Protein AF-A0AAW9W8E3-F1 (afdb_monomer)

Organism: Streptococcus pneumoniae (NCBI:txid1313)

Sequence (175 aa):
STTMVYDRGDGDVTEILDNQPIQLDLKKVELKNIKRTDLIKYENGKETNESLITTVPDDKRNYYLKITSKNQKTTLLAVKNIEETTVNGTPVYKVTAIADNLVSRTADNKFEEEYVHYIEKPKVHEDNVYYNFNELITDMQKNPNGIFKLGADLNAANVKPNGKSYVTTKFRGEL

Solvent-accessible surface area (backbone atoms only — not comparable to full-atom values): 10687 Å² total; per-residue (Å²): 130,54,72,50,75,54,65,86,86,85,55,84,43,79,46,75,50,80,88,76,85,83,82,85,81,82,75,70,46,72,83,67,64,74,66,48,76,40,38,32,38,52,55,97,93,40,83,42,83,46,63,77,54,91,68,77,70,91,78,47,85,48,28,28,38,45,35,31,26,72,85,71,48,77,48,80,30,45,39,74,47,67,45,83,49,69,59,96,86,42,54,24,37,42,35,34,24,44,54,91,51,32,32,29,71,50,96,87,72,44,81,36,60,51,44,79,47,78,39,71,51,78,50,79,58,56,93,49,31,26,51,32,41,64,58,45,39,53,46,45,48,75,40,30,69,42,68,44,41,76,68,50,89,60,69,56,91,83,54,84,56,65,78,95,34,68,52,80,58,84,72,69,45,48,112

InterPro domains:
  IPR008006 Peptidase M26, N-terminal domain [PF05342] (1-175)

pLDDT: mean 92.33, std 4.66, range [74.31, 98.31]

Mean predicted aligned error: 7.96 Å

Foldseek 3Di:
DDWDWDDPPPDIDIDDDDDDDDDDDDAADEDDQWPDKFKWFDDPNDTDTCLQDQDFDPDQQRIWIFTAHPVGDTDTFRWPDWDWDDDPNFIWIKTKTADPRYWYQDPVRDTDRIDIDIRTNADDADPQEHDEPLVNLVVCQVCLAEAHHHPDDYDCPRPDDPPPHNRPPNRPHHD

Radius of gyration: 26.8 Å; Cα contacts (8 Å, |Δi|>4): 304; chains: 1; bounding box: 75×39×78 Å

Structure (mmCIF, N/CA/C/O backbone):
data_AF-A0AAW9W8E3-F1
#
_entry.id   AF-A0AAW9W8E3-F1
#
loop_
_atom_site.group_PDB
_atom_site.id
_atom_site.type_symbol
_atom_site.label_atom_id
_atom_site.label_alt_id
_atom_site.label_comp_id
_atom_site.label_asym_id
_atom_site.label_entity_id
_atom_site.label_seq_id
_atom_site.pdbx_PDB_ins_code
_atom_site.Cartn_x
_atom_site.Cartn_y
_atom_site.Cartn_z
_atom_site.occupancy
_atom_site.B_iso_or_equiv
_atom_site.auth_seq_id
_atom_site.auth_comp_id
_atom_site.auth_asym_id
_atom_site.auth_atom_id
_atom_site.pdbx_PDB_model_num
ATOM 1 N N . SER A 1 1 ? 28.617 11.104 -41.098 1.00 74.31 1 SER A N 1
ATOM 2 C CA . SER A 1 1 ? 29.898 10.481 -41.455 1.00 74.31 1 SER A CA 1
ATOM 3 C C . SER A 1 1 ? 30.926 10.951 -40.456 1.00 74.31 1 SER A C 1
ATOM 5 O O . SER A 1 1 ? 30.924 12.128 -40.104 1.00 74.31 1 SER A O 1
ATOM 7 N N . THR A 1 2 ? 31.751 10.039 -39.961 1.00 85.94 2 THR A N 1
ATOM 8 C CA . THR A 1 2 ? 32.900 10.396 -39.129 1.00 85.94 2 THR A CA 1
ATOM 9 C C . THR A 1 2 ? 34.116 10.420 -40.038 1.00 85.94 2 THR A C 1
ATOM 11 O O . THR A 1 2 ? 34.400 9.430 -40.708 1.00 85.94 2 THR A O 1
ATOM 14 N N . THR A 1 3 ? 34.804 11.554 -40.088 1.00 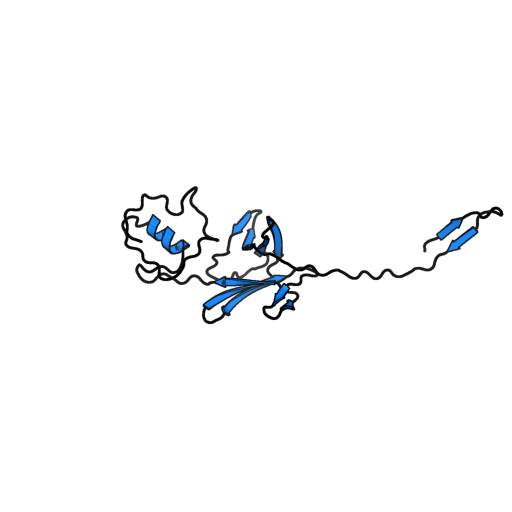90.06 3 THR A N 1
ATOM 15 C CA . THR A 1 3 ? 36.008 11.722 -40.904 1.00 90.06 3 THR A CA 1
ATOM 16 C C . THR A 1 3 ? 37.211 11.774 -39.976 1.00 90.06 3 THR A C 1
ATOM 18 O O . THR A 1 3 ? 37.257 12.620 -39.082 1.00 90.06 3 THR A O 1
ATOM 21 N N . MET A 1 4 ? 38.173 10.876 -40.177 1.00 88.00 4 MET A N 1
ATOM 22 C CA . MET A 1 4 ? 39.486 10.956 -39.541 1.00 88.00 4 MET A CA 1
ATOM 23 C C . MET A 1 4 ? 40.471 11.626 -40.498 1.00 88.00 4 MET A C 1
ATOM 25 O O . MET A 1 4 ? 40.545 11.261 -41.668 1.00 88.00 4 MET A O 1
ATOM 29 N N . VAL A 1 5 ? 41.236 12.590 -39.986 1.00 91.06 5 VAL A N 1
ATOM 30 C CA . VAL A 1 5 ? 42.352 13.222 -40.701 1.00 91.06 5 VAL A CA 1
ATOM 31 C C . VAL A 1 5 ? 43.622 12.988 -39.893 1.00 91.06 5 VAL A C 1
ATOM 33 O O . VAL A 1 5 ? 43.633 13.251 -38.689 1.00 91.06 5 VAL A O 1
ATOM 36 N N . TYR A 1 6 ? 44.662 12.450 -40.527 1.00 88.69 6 TYR A N 1
ATOM 37 C CA . TYR A 1 6 ? 45.957 12.187 -39.896 1.00 88.69 6 TYR A CA 1
ATOM 38 C C . TYR A 1 6 ? 47.107 12.282 -40.911 1.00 88.69 6 TYR A C 1
ATOM 40 O O . TYR A 1 6 ? 46.929 11.941 -42.077 1.00 88.69 6 TYR A O 1
ATOM 48 N N . ASP A 1 7 ? 48.295 12.691 -40.461 1.00 91.12 7 ASP A N 1
ATOM 49 C CA . ASP A 1 7 ? 49.526 12.762 -41.266 1.00 91.12 7 ASP A CA 1
ATOM 50 C C . ASP A 1 7 ? 50.491 11.639 -40.846 1.00 91.12 7 ASP A C 1
ATOM 52 O O . ASP A 1 7 ? 50.732 11.424 -39.654 1.00 91.12 7 ASP A O 1
ATOM 56 N N . ARG A 1 8 ? 51.026 10.890 -41.821 1.00 87.19 8 ARG A N 1
ATOM 57 C CA . ARG A 1 8 ? 52.004 9.803 -41.601 1.00 87.19 8 ARG A CA 1
ATOM 58 C C . ARG A 1 8 ? 53.451 10.192 -41.947 1.00 87.19 8 ARG A C 1
ATOM 60 O O . ARG A 1 8 ? 54.316 9.320 -41.938 1.00 87.19 8 ARG A O 1
ATOM 67 N N . GLY A 1 9 ? 53.717 11.468 -42.219 1.00 81.94 9 GLY A N 1
ATOM 68 C CA . GLY A 1 9 ? 55.015 11.999 -42.645 1.00 81.94 9 GLY A CA 1
ATOM 69 C C . GLY A 1 9 ? 55.096 12.361 -44.132 1.00 81.94 9 GLY A C 1
ATOM 70 O O . GLY A 1 9 ? 56.125 12.881 -44.550 1.00 81.94 9 GLY A O 1
ATOM 71 N N . ASP A 1 10 ? 54.019 12.136 -44.894 1.00 87.25 10 ASP A N 1
ATOM 72 C CA . ASP A 1 10 ? 53.901 12.447 -46.330 1.00 87.25 10 ASP A CA 1
ATOM 73 C C . ASP A 1 10 ? 52.713 13.393 -46.631 1.00 87.25 10 ASP A C 1
ATOM 75 O O . ASP A 1 10 ? 52.309 13.553 -47.785 1.00 87.25 10 ASP A O 1
ATOM 79 N N . GLY A 1 11 ? 52.150 14.034 -45.599 1.00 87.38 11 GLY A N 1
ATOM 80 C CA . GLY A 1 11 ? 51.024 14.961 -45.694 1.00 87.38 11 GLY A CA 1
ATOM 81 C C . GLY A 1 11 ? 49.697 14.378 -45.201 1.00 87.38 11 GLY A C 1
ATOM 82 O O . GLY A 1 11 ? 49.585 13.199 -44.852 1.00 87.38 11 GLY A O 1
ATOM 83 N N . ASP A 1 12 ? 48.675 15.234 -45.166 1.00 91.56 12 ASP A N 1
ATOM 84 C CA . ASP A 1 12 ? 47.368 14.900 -44.598 1.00 91.56 12 ASP A CA 1
ATOM 85 C C . ASP A 1 12 ? 46.635 13.824 -45.413 1.00 91.56 12 ASP A C 1
ATOM 87 O O . ASP A 1 12 ? 46.332 13.991 -46.598 1.00 91.56 12 ASP A O 1
ATOM 91 N N . VAL A 1 13 ? 46.263 12.737 -44.737 1.00 88.94 13 VAL A N 1
ATOM 92 C CA . VAL A 1 13 ? 45.380 11.691 -45.257 1.00 88.94 13 VAL A CA 1
ATOM 93 C C . VAL A 1 13 ? 44.000 11.853 -44.632 1.00 88.94 13 VAL A C 1
ATOM 95 O O . VAL A 1 13 ? 43.864 11.987 -43.417 1.00 88.94 13 VAL A O 1
ATOM 98 N N . THR A 1 14 ? 42.963 11.817 -45.470 1.00 91.75 14 THR A N 1
ATOM 99 C CA . THR A 1 14 ? 41.560 11.853 -45.040 1.00 91.75 14 THR A CA 1
ATOM 100 C C . THR A 1 14 ? 40.911 10.490 -45.257 1.00 91.75 14 THR A C 1
ATOM 102 O O . THR A 1 14 ? 40.888 9.984 -46.377 1.00 91.75 14 THR A O 1
ATOM 105 N N . GLU A 1 15 ? 40.340 9.923 -44.198 1.00 90.44 15 GLU A N 1
ATOM 106 C CA . GLU A 1 15 ? 39.629 8.646 -44.215 1.00 90.44 15 GLU A CA 1
ATOM 107 C C . GLU A 1 15 ? 38.189 8.846 -43.722 1.00 90.44 15 GLU A C 1
ATOM 109 O O . GLU A 1 15 ? 37.948 9.429 -42.661 1.00 90.44 15 GLU A O 1
ATOM 114 N N . ILE A 1 16 ? 37.215 8.384 -44.510 1.00 91.25 16 ILE A N 1
ATOM 115 C CA . ILE A 1 16 ? 35.800 8.392 -44.129 1.00 91.25 16 ILE A CA 1
ATOM 116 C C . ILE A 1 16 ? 35.492 7.032 -43.516 1.00 91.25 16 ILE A C 1
ATOM 118 O O . ILE A 1 16 ? 35.561 6.018 -44.203 1.00 91.25 16 ILE A O 1
ATOM 122 N N . LEU A 1 17 ? 35.153 7.020 -42.229 1.00 88.25 17 LEU A N 1
ATOM 123 C CA . LEU A 1 17 ? 34.783 5.797 -41.530 1.00 88.25 17 LEU A CA 1
ATOM 124 C C . LEU A 1 17 ? 33.337 5.417 -41.856 1.00 88.25 17 LEU A C 1
ATOM 126 O O . LEU A 1 17 ? 32.445 6.276 -41.880 1.00 88.25 17 LEU A O 1
ATOM 130 N N . ASP A 1 18 ? 33.105 4.119 -42.043 1.00 87.88 18 ASP A N 1
ATOM 131 C CA . ASP A 1 18 ? 31.762 3.571 -42.194 1.00 87.88 18 ASP A CA 1
ATOM 132 C C . ASP A 1 18 ? 30.928 3.814 -40.932 1.00 87.88 18 ASP A C 1
ATOM 134 O O . ASP A 1 18 ? 31.402 3.706 -39.796 1.00 87.88 18 ASP A O 1
ATOM 138 N N . ASN A 1 19 ? 29.644 4.119 -41.123 1.00 82.81 19 ASN A N 1
ATOM 139 C CA . ASN A 1 19 ? 28.711 4.206 -40.008 1.00 82.81 19 ASN A CA 1
ATOM 140 C C . ASN A 1 19 ? 28.515 2.808 -39.407 1.00 82.81 19 ASN A C 1
ATOM 142 O O . ASN A 1 19 ? 27.901 1.941 -40.029 1.00 82.81 19 ASN A O 1
ATOM 146 N N . GLN A 1 20 ? 28.963 2.611 -38.170 1.00 82.38 20 GLN A N 1
ATOM 147 C CA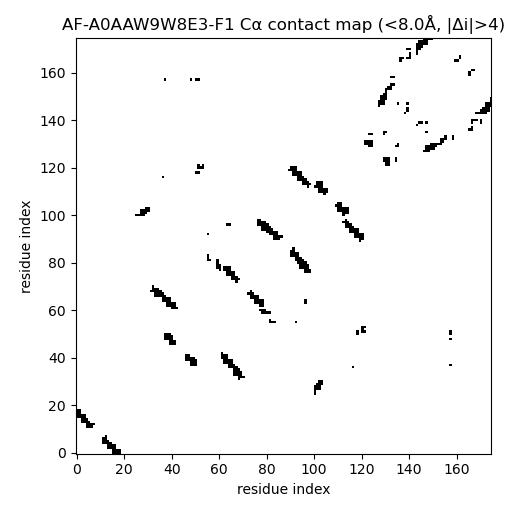 . GLN A 1 20 ? 28.601 1.434 -37.387 1.00 82.38 20 GLN A CA 1
ATOM 148 C C . GLN A 1 20 ? 27.293 1.699 -36.623 1.00 82.38 20 GLN A C 1
ATOM 150 O O . GLN A 1 20 ? 27.225 2.666 -35.858 1.00 82.38 20 GLN A O 1
ATOM 155 N N . PRO A 1 21 ? 26.240 0.882 -36.808 1.00 81.62 21 PRO A N 1
ATOM 156 C CA . PRO A 1 21 ? 25.016 1.022 -36.031 1.00 81.62 21 PRO A CA 1
ATOM 157 C C . PRO A 1 21 ? 25.277 0.639 -34.569 1.00 81.62 21 PRO A C 1
ATOM 159 O O . PRO A 1 21 ? 25.797 -0.437 -34.278 1.00 81.62 21 PRO A O 1
ATOM 162 N N . ILE A 1 22 ? 24.893 1.513 -33.637 1.00 81.06 22 ILE A N 1
ATOM 163 C CA . ILE A 1 22 ? 24.905 1.203 -32.204 1.00 81.06 22 ILE A CA 1
ATOM 164 C C . ILE A 1 22 ? 23.590 0.498 -31.870 1.00 81.06 22 ILE A C 1
ATOM 166 O O . ILE A 1 22 ? 22.517 1.077 -32.044 1.00 81.06 22 ILE A O 1
ATOM 170 N N . GLN A 1 23 ? 23.669 -0.728 -31.355 1.00 81.06 23 GLN A N 1
ATOM 171 C CA . GLN A 1 23 ? 22.525 -1.397 -30.743 1.00 81.06 23 GLN A CA 1
ATOM 172 C C . GLN A 1 23 ? 22.476 -1.040 -29.254 1.00 81.06 23 GLN A C 1
ATOM 174 O O . GLN A 1 23 ? 23.404 -1.329 -28.500 1.00 81.06 23 GLN A O 1
ATOM 179 N N . LEU A 1 24 ? 21.397 -0.379 -28.835 1.00 81.69 24 LEU A N 1
ATOM 180 C CA . LEU A 1 24 ? 21.138 -0.073 -27.432 1.00 81.69 24 LEU A CA 1
ATOM 181 C C . LEU A 1 24 ? 20.218 -1.144 -26.845 1.00 81.69 24 LEU A C 1
ATOM 183 O O . LEU A 1 24 ? 19.010 -1.113 -27.070 1.00 81.69 24 LEU A O 1
ATOM 187 N N . ASP A 1 25 ? 20.781 -2.054 -26.055 1.00 81.44 25 ASP A N 1
ATOM 188 C CA . ASP A 1 25 ? 19.994 -3.013 -25.282 1.00 81.44 25 ASP A CA 1
ATOM 189 C C . ASP A 1 25 ? 19.689 -2.428 -23.896 1.00 81.44 25 ASP A C 1
ATOM 191 O O . ASP A 1 25 ? 20.564 -2.303 -23.029 1.00 81.44 25 ASP A O 1
ATOM 195 N N . LEU A 1 26 ? 18.432 -2.036 -23.681 1.00 85.75 26 LEU A N 1
ATOM 196 C CA . LEU A 1 26 ? 17.990 -1.490 -22.400 1.00 85.75 26 LEU A CA 1
ATOM 197 C C . LEU A 1 26 ? 18.014 -2.571 -21.314 1.00 85.75 26 LEU A C 1
ATOM 199 O O . LEU A 1 26 ? 17.496 -3.677 -21.478 1.00 85.75 26 LEU A O 1
ATOM 203 N N . LYS A 1 27 ? 18.603 -2.234 -20.163 1.00 90.25 27 LYS A N 1
ATOM 204 C CA . LYS A 1 27 ? 18.620 -3.123 -18.998 1.00 90.25 27 LYS A CA 1
ATOM 205 C C . LYS A 1 27 ? 17.294 -3.048 -18.251 1.00 90.25 27 LYS A C 1
ATOM 207 O O . LYS A 1 27 ? 16.769 -1.963 -18.014 1.00 90.25 27 LYS A O 1
ATOM 212 N N . LYS A 1 28 ? 16.813 -4.210 -17.808 1.00 91.19 28 LYS A N 1
ATOM 213 C CA . LYS A 1 28 ? 15.641 -4.328 -16.937 1.00 91.19 28 LYS A CA 1
ATOM 214 C C . LYS A 1 28 ? 15.980 -3.982 -15.480 1.00 91.19 28 LYS A C 1
ATOM 216 O O . LYS A 1 28 ? 17.088 -4.254 -15.011 1.00 91.19 28 LYS A O 1
ATOM 221 N N . VAL A 1 29 ? 15.026 -3.383 -14.769 1.00 90.56 29 VAL A N 1
ATOM 222 C CA . VAL A 1 29 ? 15.135 -2.950 -13.370 1.00 90.56 29 VAL A CA 1
ATOM 223 C C . VAL A 1 29 ? 14.269 -3.848 -12.495 1.00 90.56 29 VAL A C 1
ATOM 225 O O . VAL A 1 29 ? 13.051 -3.860 -12.624 1.00 90.56 29 VAL A O 1
ATOM 228 N N . GLU A 1 30 ? 14.901 -4.577 -11.575 1.00 91.50 30 GLU A N 1
ATOM 229 C CA . GLU A 1 30 ? 14.209 -5.431 -10.605 1.00 91.50 30 GLU A CA 1
ATOM 230 C C . GLU A 1 30 ? 14.107 -4.743 -9.236 1.00 91.50 30 GLU A C 1
ATOM 232 O O . GLU A 1 30 ? 15.113 -4.274 -8.692 1.00 91.50 30 GLU A O 1
ATOM 237 N N . LEU A 1 31 ? 12.915 -4.738 -8.633 1.00 89.19 31 LEU A N 1
ATOM 238 C CA . LEU A 1 31 ? 12.724 -4.285 -7.252 1.00 89.19 31 LEU A CA 1
ATOM 239 C C . LEU A 1 31 ? 13.028 -5.414 -6.258 1.00 89.19 31 LEU A C 1
ATOM 241 O O . LEU A 1 31 ? 12.409 -6.473 -6.293 1.00 89.19 31 LEU A O 1
ATOM 245 N N . LYS A 1 32 ? 13.969 -5.180 -5.333 1.00 87.31 32 LYS A N 1
ATOM 246 C CA . LYS A 1 32 ? 14.392 -6.154 -4.308 1.00 87.31 32 LYS A CA 1
ATOM 247 C C . LYS A 1 32 ? 14.378 -5.566 -2.908 1.00 87.31 32 LYS A C 1
ATOM 249 O O . LYS A 1 32 ? 14.475 -4.355 -2.721 1.00 87.31 32 LYS A O 1
ATOM 254 N N . ASN A 1 33 ? 14.356 -6.455 -1.912 1.00 89.62 33 ASN A N 1
ATOM 255 C CA . ASN A 1 33 ? 14.477 -6.106 -0.495 1.00 89.62 33 ASN A CA 1
ATOM 256 C C . ASN A 1 33 ? 13.446 -5.059 -0.060 1.00 89.62 33 ASN A C 1
ATOM 258 O O . ASN A 1 33 ? 13.788 -4.099 0.628 1.00 89.62 33 ASN A O 1
ATOM 262 N N . ILE A 1 34 ? 12.194 -5.226 -0.478 1.00 90.88 34 ILE A N 1
ATOM 263 C CA . ILE A 1 34 ? 11.106 -4.304 -0.154 1.00 90.88 34 ILE A CA 1
ATOM 264 C C . ILE A 1 34 ? 10.814 -4.394 1.349 1.00 90.88 34 ILE A C 1
ATOM 266 O O . ILE A 1 34 ? 10.728 -5.482 1.919 1.00 90.88 34 ILE A O 1
ATOM 270 N N . LYS A 1 35 ? 10.733 -3.236 2.006 1.00 92.00 35 LYS A N 1
ATOM 271 C CA . LYS A 1 35 ? 10.348 -3.099 3.416 1.00 92.00 35 LYS A CA 1
ATOM 272 C C . LYS A 1 35 ? 8.869 -2.755 3.540 1.00 92.00 35 LYS A C 1
ATOM 274 O O . LYS A 1 35 ? 8.199 -3.299 4.407 1.00 92.00 35 LYS A O 1
ATOM 279 N N . ARG A 1 36 ? 8.384 -1.833 2.705 1.00 91.88 36 ARG A N 1
ATOM 280 C CA . ARG A 1 36 ? 6.990 -1.379 2.693 1.00 91.88 36 ARG A CA 1
ATOM 281 C C . ARG A 1 36 ? 6.614 -0.869 1.308 1.00 91.88 36 ARG A C 1
ATOM 283 O O . ARG A 1 36 ? 7.460 -0.312 0.611 1.00 91.88 36 ARG A O 1
ATOM 290 N N . THR A 1 37 ? 5.352 -1.044 0.948 1.00 94.44 37 THR A N 1
ATOM 291 C CA . THR A 1 37 ? 4.722 -0.403 -0.206 1.00 94.44 37 THR A CA 1
ATOM 292 C C . THR A 1 37 ? 3.527 0.387 0.304 1.00 94.44 37 THR A C 1
ATOM 294 O O . THR A 1 37 ? 2.746 -0.151 1.082 1.00 94.44 37 THR A O 1
ATOM 297 N N . ASP A 1 38 ? 3.419 1.647 -0.104 1.00 95.62 38 ASP A N 1
ATOM 298 C CA . ASP A 1 38 ? 2.302 2.525 0.230 1.00 95.62 38 ASP A CA 1
ATOM 299 C C . ASP A 1 38 ? 1.583 2.952 -1.059 1.00 95.62 38 ASP A C 1
ATOM 301 O O . ASP A 1 38 ? 2.248 3.310 -2.034 1.00 95.62 38 ASP A O 1
ATOM 305 N N . LEU A 1 39 ? 0.248 2.947 -1.074 1.00 97.56 39 LEU A N 1
ATOM 306 C CA . LEU A 1 39 ? -0.539 3.563 -2.144 1.00 97.56 39 LEU A CA 1
ATOM 307 C C . LEU A 1 39 ? -0.674 5.053 -1.845 1.00 97.56 39 LEU A C 1
ATOM 309 O O . LEU A 1 39 ? -1.204 5.436 -0.804 1.00 97.56 39 LEU A O 1
ATOM 313 N N . ILE A 1 40 ? -0.176 5.896 -2.743 1.00 97.75 40 ILE A N 1
ATOM 314 C CA . ILE A 1 40 ? -0.172 7.346 -2.568 1.00 97.75 40 ILE A CA 1
ATOM 315 C C . ILE A 1 40 ? -0.999 7.988 -3.670 1.00 97.75 40 ILE A C 1
ATOM 317 O O . ILE A 1 40 ? -0.807 7.684 -4.846 1.00 97.75 40 ILE A O 1
ATOM 321 N N . LYS A 1 41 ? -1.868 8.918 -3.278 1.00 97.50 41 LYS A N 1
ATOM 322 C CA . LYS A 1 41 ? -2.529 9.863 -4.173 1.00 97.50 41 LYS A CA 1
ATOM 323 C C . LYS A 1 41 ? -1.773 11.187 -4.152 1.00 97.50 41 LYS A C 1
ATOM 325 O O . LYS A 1 41 ? -1.467 11.702 -3.074 1.00 97.50 41 LYS A O 1
ATOM 330 N N . TYR A 1 42 ? -1.483 11.750 -5.318 1.00 97.06 42 TYR A N 1
ATOM 331 C CA . TYR A 1 42 ? -0.837 13.050 -5.450 1.00 97.06 42 TYR A CA 1
ATOM 332 C C . TYR A 1 42 ? -1.717 14.028 -6.208 1.00 97.06 42 TYR A C 1
ATOM 334 O O . TYR A 1 42 ? -1.926 13.909 -7.411 1.00 97.06 42 TYR A O 1
ATOM 342 N N . GLU A 1 43 ? -2.215 15.024 -5.487 1.00 96.00 43 GLU A N 1
ATOM 343 C CA . GLU A 1 43 ? -3.088 16.055 -6.033 1.00 96.00 43 GLU A CA 1
ATOM 344 C C . GLU A 1 43 ? -2.696 17.411 -5.470 1.00 96.00 43 GLU A C 1
ATOM 346 O O . GLU A 1 43 ? -2.362 17.538 -4.291 1.00 96.00 43 GLU A O 1
ATOM 351 N N . ASN A 1 44 ? -2.737 18.440 -6.320 1.00 94.38 44 ASN A N 1
ATOM 352 C CA . ASN A 1 44 ? -2.481 19.828 -5.929 1.00 94.38 44 ASN A CA 1
ATOM 353 C C . ASN A 1 44 ? -1.160 20.009 -5.155 1.00 94.38 44 ASN A C 1
ATOM 355 O O . ASN A 1 44 ? -1.092 20.755 -4.179 1.00 94.38 44 ASN A O 1
ATOM 359 N N . GLY A 1 45 ? -0.109 19.290 -5.563 1.00 94.38 45 GLY A N 1
ATOM 360 C CA . GLY A 1 45 ? 1.209 19.377 -4.936 1.00 94.38 45 GLY A CA 1
ATOM 361 C C . GLY A 1 45 ? 1.382 18.562 -3.649 1.00 94.38 45 GLY A C 1
ATOM 362 O O . GLY A 1 45 ? 2.435 18.663 -3.020 1.00 94.38 45 GLY A O 1
ATOM 363 N N . LYS A 1 46 ? 0.384 17.771 -3.231 1.00 96.50 46 LYS A N 1
ATOM 364 C CA . LYS A 1 46 ? 0.363 17.094 -1.927 1.00 96.50 46 LYS A CA 1
ATOM 365 C C . LYS A 1 46 ? 0.201 15.579 -2.053 1.00 96.50 46 LYS A C 1
ATOM 367 O O . LYS A 1 46 ? -0.731 15.100 -2.690 1.00 96.50 46 LYS A O 1
ATOM 372 N N . GLU A 1 47 ? 1.068 14.838 -1.358 1.00 96.25 47 GLU A N 1
ATOM 373 C CA . GLU A 1 47 ? 0.911 13.394 -1.142 1.00 96.25 47 GLU A CA 1
ATOM 374 C C . GLU A 1 47 ? -0.136 13.112 -0.048 1.00 96.25 47 GLU A C 1
ATOM 376 O O . GLU A 1 47 ? -0.055 13.653 1.061 1.00 96.25 47 GLU A O 1
ATOM 381 N N . THR A 1 48 ? -1.070 12.207 -0.332 1.00 94.94 48 THR A N 1
ATOM 382 C CA . THR A 1 48 ? -1.986 11.6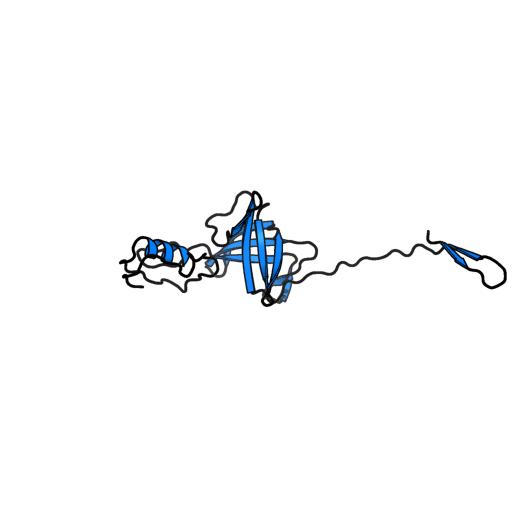01 0.643 1.00 94.94 48 THR A CA 1
ATOM 383 C C . THR A 1 48 ? -1.781 10.090 0.621 1.00 94.94 48 THR A C 1
ATOM 385 O O . THR A 1 48 ? -1.781 9.478 -0.444 1.00 94.94 48 THR A O 1
ATOM 388 N N . ASN A 1 49 ? -1.561 9.488 1.792 1.00 94.00 49 ASN A N 1
ATOM 389 C CA . ASN A 1 49 ? -1.473 8.034 1.909 1.00 94.00 49 ASN A CA 1
ATOM 390 C C . ASN A 1 49 ? -2.888 7.450 1.859 1.00 94.00 49 ASN A C 1
ATOM 392 O O . ASN A 1 49 ? -3.716 7.768 2.708 1.00 94.00 49 ASN A O 1
ATOM 396 N N . GLU A 1 50 ? -3.126 6.608 0.861 1.00 94.25 50 GLU A N 1
ATOM 397 C CA . GLU A 1 50 ? -4.383 5.911 0.611 1.00 94.25 50 GLU A CA 1
ATOM 398 C C . GLU A 1 50 ? -4.210 4.386 0.698 1.00 94.25 50 GLU A C 1
ATOM 400 O O . GLU A 1 50 ? -4.996 3.614 0.163 1.00 94.25 50 GLU A O 1
ATOM 405 N N . SER A 1 51 ? -3.225 3.902 1.457 1.00 92.56 51 SER A N 1
ATOM 406 C CA . SER A 1 51 ? -3.064 2.469 1.752 1.00 92.56 51 SER A CA 1
ATOM 407 C C . SER A 1 51 ? -4.196 1.877 2.619 1.00 92.56 51 SER A C 1
ATOM 409 O O . SER A 1 51 ? -4.100 0.727 3.041 1.00 92.56 51 SER A O 1
ATOM 411 N N . LEU A 1 52 ? -5.238 2.661 2.922 1.00 89.25 52 LEU A N 1
ATOM 412 C CA . LEU A 1 52 ? -6.456 2.284 3.649 1.00 89.25 52 LEU A CA 1
ATOM 413 C C . LEU A 1 52 ? -7.723 2.653 2.848 1.00 89.25 52 LEU A C 1
ATOM 415 O O . LEU A 1 52 ? -8.729 3.056 3.431 1.00 89.25 52 LEU A O 1
ATOM 419 N N . ILE A 1 53 ? -7.674 2.569 1.513 1.00 92.06 53 ILE A N 1
ATOM 420 C CA . ILE A 1 53 ? -8.857 2.783 0.669 1.00 92.06 53 ILE A CA 1
ATOM 421 C C . ILE A 1 53 ? -10.015 1.843 1.043 1.00 92.06 53 ILE A C 1
ATOM 423 O O . ILE A 1 53 ? -9.824 0.680 1.398 1.00 92.06 53 ILE A O 1
ATOM 427 N N . THR A 1 54 ? -11.239 2.351 0.916 1.00 90.69 54 THR A N 1
ATOM 428 C CA . THR A 1 54 ? -12.491 1.605 1.139 1.00 90.69 54 THR A CA 1
ATOM 429 C C . THR A 1 54 ? -13.292 1.389 -0.142 1.00 90.69 54 THR A C 1
ATOM 431 O O . THR A 1 54 ? -14.289 0.674 -0.115 1.00 90.69 54 THR A O 1
ATOM 434 N N . THR A 1 55 ? -12.867 1.997 -1.252 1.00 93.75 55 THR A N 1
ATOM 435 C CA . THR A 1 55 ? -13.475 1.878 -2.582 1.00 93.75 55 THR A CA 1
ATOM 436 C C . THR A 1 55 ? -12.397 2.016 -3.656 1.00 93.75 55 THR A C 1
ATOM 438 O O . THR A 1 55 ? -11.327 2.575 -3.405 1.00 93.75 55 THR A O 1
ATOM 441 N N . VAL A 1 56 ? -12.666 1.502 -4.858 1.00 96.81 56 VAL A N 1
ATOM 442 C CA . VAL A 1 56 ? -11.787 1.705 -6.017 1.00 96.81 56 VAL A CA 1
ATOM 443 C C . VAL A 1 56 ? -11.978 3.133 -6.547 1.00 96.81 56 VAL A C 1
ATOM 445 O O . VAL A 1 56 ? -13.102 3.483 -6.901 1.00 96.81 56 VAL A O 1
ATOM 448 N N . PRO A 1 57 ? -10.915 3.951 -6.657 1.00 95.81 57 PRO A N 1
ATOM 449 C CA . PRO A 1 57 ? -11.021 5.289 -7.232 1.00 95.81 57 PRO A CA 1
ATOM 450 C C . PRO A 1 57 ? -11.423 5.243 -8.708 1.00 95.81 57 PRO A C 1
ATOM 452 O O . PRO A 1 57 ? -10.922 4.400 -9.459 1.00 95.81 57 PRO A O 1
ATOM 455 N N . ASP A 1 58 ? -12.251 6.188 -9.152 1.00 94.31 58 ASP A N 1
ATOM 456 C CA . ASP A 1 58 ? -12.615 6.314 -10.568 1.00 94.31 58 ASP A CA 1
ATOM 457 C C . ASP A 1 58 ? -11.385 6.675 -11.416 1.00 94.31 58 ASP A C 1
ATOM 459 O O . ASP A 1 58 ? -10.976 5.907 -12.296 1.00 94.31 58 ASP A O 1
ATOM 463 N N . ASP A 1 59 ? -10.727 7.793 -11.086 1.00 94.44 59 ASP A N 1
ATOM 464 C CA . ASP A 1 59 ? -9.471 8.218 -11.709 1.00 94.44 59 ASP A CA 1
ATOM 465 C C . ASP A 1 59 ? -8.254 7.726 -10.914 1.00 94.44 59 ASP A C 1
ATOM 467 O O . ASP A 1 59 ? -8.120 7.969 -9.715 1.00 94.44 59 ASP A O 1
ATOM 471 N N . LYS A 1 60 ? -7.348 7.040 -11.613 1.00 95.62 60 LYS A N 1
ATOM 472 C CA . LYS A 1 60 ? -6.143 6.398 -11.068 1.00 95.62 60 LYS A CA 1
ATOM 473 C C . LYS A 1 60 ? -4.858 7.117 -11.490 1.00 95.62 60 LYS A C 1
ATOM 475 O O . LYS A 1 60 ? -3.788 6.773 -11.003 1.00 95.62 60 LYS A O 1
ATOM 480 N N . ARG A 1 61 ? -4.944 8.127 -12.367 1.00 95.06 61 ARG A N 1
ATOM 481 C CA . ARG A 1 61 ? -3.782 8.833 -12.947 1.00 95.06 61 ARG A CA 1
ATOM 482 C C . ARG A 1 61 ? -2.902 9.503 -11.898 1.00 95.06 61 ARG A C 1
ATOM 484 O O . ARG A 1 61 ? -1.691 9.578 -12.067 1.00 95.06 61 ARG A O 1
ATOM 491 N N . ASN A 1 62 ? -3.521 9.959 -10.815 1.00 96.19 62 ASN A N 1
ATOM 492 C CA . ASN A 1 62 ? -2.851 10.641 -9.713 1.00 96.19 62 ASN A CA 1
ATOM 493 C C . ASN A 1 62 ? -2.324 9.675 -8.638 1.00 96.19 62 ASN A C 1
ATOM 495 O O . ASN A 1 62 ? -1.869 10.132 -7.591 1.00 96.19 62 ASN A O 1
ATOM 499 N N . TYR A 1 63 ? -2.393 8.359 -8.863 1.00 98.25 63 TYR A N 1
ATOM 500 C CA . TYR A 1 63 ? -1.928 7.357 -7.909 1.00 98.25 63 TYR A CA 1
ATOM 501 C C . TYR A 1 63 ? -0.585 6.751 -8.318 1.00 98.25 63 TYR A C 1
ATOM 503 O O . TYR A 1 63 ? -0.334 6.433 -9.482 1.00 98.25 63 TYR A O 1
ATOM 511 N N . TYR A 1 64 ? 0.269 6.516 -7.327 1.00 98.19 64 TYR A N 1
ATOM 512 C CA . TYR A 1 64 ? 1.483 5.721 -7.470 1.00 98.19 64 TYR A CA 1
ATOM 513 C C . TYR A 1 64 ? 1.715 4.851 -6.239 1.00 98.19 64 TYR A C 1
ATOM 515 O O . TYR A 1 64 ? 1.270 5.151 -5.130 1.00 98.19 64 TYR A O 1
ATOM 523 N N . LEU A 1 65 ? 2.466 3.772 -6.432 1.00 97.81 65 LEU A N 1
ATOM 524 C CA . LEU A 1 65 ? 3.023 2.995 -5.339 1.00 97.81 65 LEU A CA 1
ATOM 525 C C . LEU A 1 65 ? 4.354 3.607 -4.910 1.00 97.81 65 LEU A C 1
ATOM 527 O O . LEU A 1 65 ? 5.289 3.714 -5.705 1.00 97.81 65 LEU A O 1
ATOM 531 N N . LYS A 1 66 ? 4.448 3.985 -3.637 1.00 96.88 66 LYS A N 1
ATOM 532 C CA . LYS A 1 66 ? 5.684 4.416 -2.985 1.00 96.88 66 LYS A CA 1
ATOM 533 C C . LYS A 1 66 ? 6.320 3.213 -2.305 1.00 96.88 66 LYS A C 1
ATOM 535 O O . LYS A 1 66 ? 5.876 2.755 -1.255 1.00 96.88 66 LYS A O 1
ATOM 540 N N . ILE A 1 67 ? 7.365 2.683 -2.926 1.00 94.88 67 ILE A N 1
ATOM 541 C CA . ILE A 1 67 ? 8.037 1.455 -2.508 1.00 94.88 67 ILE A CA 1
ATOM 542 C C . ILE A 1 67 ? 9.308 1.832 -1.761 1.00 94.88 67 ILE A C 1
ATOM 544 O O . ILE A 1 67 ? 10.220 2.435 -2.323 1.00 94.88 67 ILE A O 1
ATOM 548 N N . THR A 1 68 ? 9.373 1.465 -0.484 1.00 94.25 68 THR A N 1
ATOM 549 C CA . THR A 1 68 ? 10.536 1.684 0.377 1.00 94.25 68 THR A CA 1
ATOM 550 C C . THR A 1 68 ? 11.267 0.365 0.579 1.00 9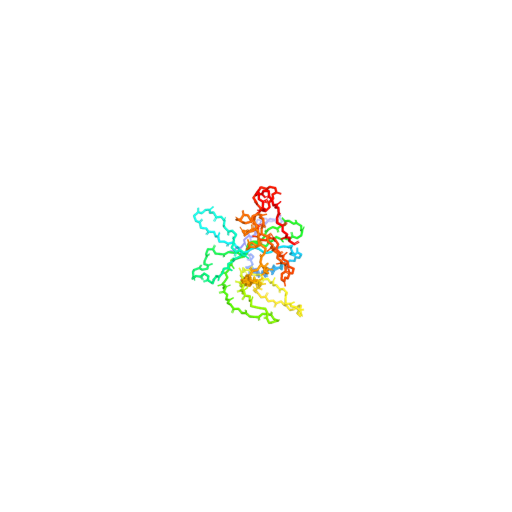4.25 68 THR A C 1
ATOM 552 O O . THR A 1 68 ? 10.697 -0.600 1.093 1.00 94.25 68 THR A O 1
ATOM 555 N N . SER A 1 69 ? 12.543 0.311 0.213 1.00 92.12 69 SER A N 1
ATOM 556 C CA . SER A 1 69 ? 13.404 -0.849 0.450 1.00 92.12 69 SER A CA 1
ATOM 557 C C . SER A 1 69 ? 13.960 -0.884 1.883 1.00 92.12 69 SER A C 1
ATOM 559 O O . SER A 1 69 ? 13.944 0.101 2.625 1.00 92.12 69 SER A O 1
ATOM 561 N N . LYS A 1 70 ? 14.519 -2.027 2.290 1.00 93.19 70 LYS A N 1
ATOM 562 C CA . LYS A 1 70 ? 15.172 -2.219 3.597 1.00 93.19 70 LYS A CA 1
ATOM 563 C C . LYS A 1 70 ? 16.390 -1.311 3.795 1.00 93.19 70 LYS A C 1
ATOM 565 O O . LYS A 1 70 ? 16.656 -0.911 4.922 1.00 93.19 70 LYS A O 1
ATOM 570 N N . ASN A 1 71 ? 17.077 -0.936 2.715 1.00 89.94 71 ASN A N 1
ATOM 571 C CA . ASN A 1 71 ? 18.158 0.056 2.728 1.00 89.94 71 ASN A CA 1
ATOM 572 C C . ASN A 1 71 ? 17.664 1.499 2.497 1.00 89.94 71 ASN A C 1
ATOM 574 O O . ASN A 1 71 ? 18.446 2.345 2.076 1.00 89.94 71 ASN A O 1
ATOM 578 N N . GLN A 1 72 ? 16.381 1.771 2.768 1.00 79.88 72 GLN A N 1
ATOM 579 C CA . GLN A 1 72 ? 15.757 3.102 2.755 1.00 79.88 72 GLN A CA 1
ATOM 580 C C . GLN A 1 72 ? 15.799 3.833 1.402 1.00 79.88 72 GLN A C 1
ATOM 582 O O . GLN A 1 72 ? 15.680 5.055 1.348 1.00 79.88 72 GLN A O 1
ATOM 587 N N . LYS A 1 73 ? 15.916 3.101 0.290 1.00 88.38 73 LYS A N 1
ATOM 588 C CA . LYS A 1 73 ? 15.722 3.672 -1.046 1.00 88.38 73 LYS A CA 1
ATOM 589 C C . LYS A 1 73 ? 14.232 3.689 -1.364 1.00 88.38 73 LYS A C 1
ATOM 591 O O . LYS A 1 73 ? 13.535 2.702 -1.131 1.00 88.38 73 LYS A O 1
ATOM 596 N N . THR A 1 74 ? 13.757 4.814 -1.890 1.00 92.50 74 THR A N 1
ATOM 597 C CA . THR A 1 74 ? 12.363 4.985 -2.311 1.00 92.50 74 THR A CA 1
ATOM 598 C C . THR A 1 74 ? 12.276 4.901 -3.829 1.00 92.50 74 THR A C 1
ATOM 600 O O . THR A 1 74 ? 13.064 5.538 -4.522 1.00 92.50 74 THR A O 1
ATOM 603 N N . THR A 1 75 ? 11.334 4.116 -4.342 1.00 93.75 75 THR A N 1
ATOM 604 C CA . THR A 1 75 ? 10.967 4.057 -5.764 1.00 93.75 75 THR A CA 1
ATOM 605 C C . THR A 1 75 ? 9.485 4.366 -5.903 1.00 93.75 75 THR A C 1
ATOM 607 O O . THR A 1 75 ? 8.689 3.916 -5.080 1.00 93.75 75 THR A O 1
ATOM 610 N N . LEU A 1 76 ? 9.123 5.143 -6.919 1.00 95.88 76 LEU A N 1
ATOM 611 C CA . LEU A 1 76 ? 7.738 5.484 -7.226 1.00 95.88 76 LEU A CA 1
ATOM 612 C C . LEU A 1 76 ? 7.344 4.767 -8.516 1.00 95.88 76 LEU A C 1
ATO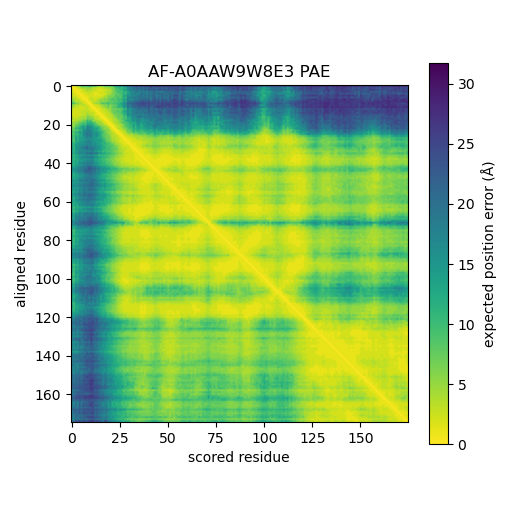M 614 O O . LEU A 1 76 ? 8.051 4.900 -9.512 1.00 95.88 76 LEU A O 1
ATOM 618 N N . 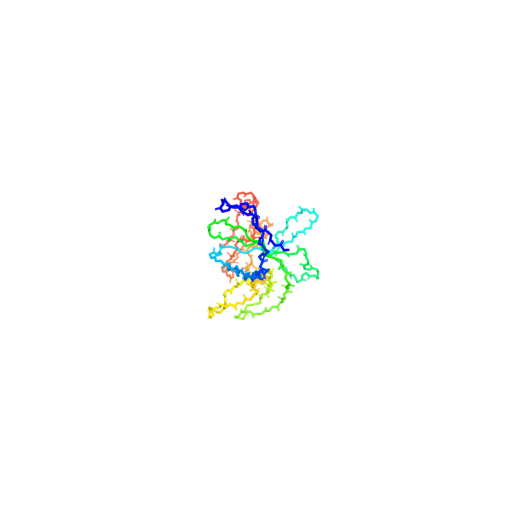LEU A 1 77 ? 6.248 4.013 -8.493 1.00 97.19 77 LEU A N 1
ATOM 619 C CA . LEU A 1 77 ? 5.699 3.359 -9.683 1.00 97.19 77 LEU A CA 1
ATOM 620 C C . LEU A 1 77 ? 4.293 3.874 -9.966 1.00 97.19 77 LEU A C 1
ATOM 622 O O . LEU A 1 77 ? 3.441 3.832 -9.079 1.00 97.19 77 LEU A O 1
ATOM 626 N N . ALA A 1 78 ? 4.038 4.312 -11.197 1.00 97.38 78 ALA A N 1
ATOM 627 C CA . ALA A 1 78 ? 2.715 4.763 -11.607 1.00 97.38 78 ALA A CA 1
ATOM 628 C C . ALA A 1 78 ? 1.709 3.607 -11.527 1.00 97.38 78 ALA A C 1
ATOM 630 O O . ALA A 1 78 ? 1.981 2.494 -11.990 1.00 97.38 78 ALA A O 1
ATOM 631 N N . VAL A 1 79 ? 0.542 3.869 -10.940 1.00 98.31 79 VAL A N 1
ATOM 632 C CA . VAL A 1 79 ? -0.535 2.880 -10.893 1.00 98.31 79 VAL A CA 1
ATOM 633 C C . VAL A 1 79 ? -1.163 2.759 -12.279 1.00 98.31 79 VAL A C 1
ATOM 635 O O . VAL A 1 79 ? -1.647 3.731 -12.850 1.00 98.31 79 VAL A O 1
ATOM 638 N N . LYS A 1 80 ? -1.178 1.534 -12.806 1.00 97.69 80 LYS A N 1
ATOM 639 C CA . LYS A 1 80 ? -1.893 1.160 -14.029 1.00 97.69 80 LYS A CA 1
ATOM 640 C C . LYS A 1 80 ? -3.355 0.849 -13.729 1.00 97.69 80 LYS A C 1
ATOM 642 O O . LYS A 1 80 ? -4.239 1.286 -14.457 1.00 97.69 80 LYS A O 1
ATOM 647 N N . ASN A 1 81 ? -3.603 0.068 -12.677 1.00 97.88 81 ASN A N 1
ATOM 648 C CA . ASN A 1 81 ? -4.943 -0.386 -12.323 1.00 97.88 81 ASN A CA 1
ATOM 649 C C . ASN A 1 81 ? -5.099 -0.604 -10.814 1.00 97.88 81 ASN A C 1
ATOM 651 O O . ASN A 1 81 ? -4.140 -0.956 -10.127 1.00 97.88 81 ASN A O 1
ATOM 655 N N . ILE A 1 82 ? -6.329 -0.445 -10.331 1.00 98.25 82 ILE A N 1
ATOM 656 C CA . ILE A 1 82 ? -6.768 -0.849 -8.994 1.00 98.25 82 ILE A CA 1
ATOM 657 C C . ILE A 1 82 ? -8.081 -1.594 -9.189 1.00 98.25 82 ILE A C 1
ATOM 659 O O . ILE A 1 82 ? -9.016 -1.038 -9.762 1.00 98.25 82 ILE A O 1
ATOM 663 N N . GLU A 1 83 ? -8.140 -2.837 -8.729 1.00 97.69 83 GLU A N 1
ATOM 664 C CA . GLU A 1 83 ? -9.322 -3.688 -8.854 1.00 97.69 83 GLU A CA 1
ATOM 665 C C . GLU A 1 83 ? -9.602 -4.446 -7.561 1.00 97.69 83 GLU A C 1
ATOM 667 O O . GLU A 1 83 ? -8.711 -4.660 -6.738 1.00 97.69 83 GLU A O 1
ATOM 672 N N . GLU A 1 84 ? -10.848 -4.864 -7.378 1.00 97.31 84 GLU A N 1
ATOM 673 C CA . GLU A 1 84 ? -11.225 -5.728 -6.268 1.00 97.31 84 GLU A CA 1
ATOM 674 C C . GLU A 1 84 ? -11.014 -7.193 -6.644 1.00 97.31 84 GLU A C 1
ATOM 676 O O . GLU A 1 84 ? -11.394 -7.630 -7.729 1.00 97.31 84 GLU A O 1
ATOM 681 N N . THR A 1 85 ? -10.424 -7.972 -5.745 1.00 97.12 85 THR A N 1
ATOM 682 C CA . THR A 1 85 ? -10.241 -9.409 -5.953 1.00 97.12 85 THR A CA 1
ATOM 683 C C . THR A 1 85 ? -10.212 -10.157 -4.621 1.00 97.12 85 THR A C 1
ATOM 685 O O . THR A 1 85 ? -10.499 -9.602 -3.559 1.00 97.12 85 THR A O 1
ATOM 688 N N . THR A 1 86 ? -9.913 -11.449 -4.665 1.00 95.38 86 THR A N 1
ATOM 689 C CA . THR A 1 86 ? -9.772 -12.307 -3.491 1.00 95.38 86 THR A CA 1
ATOM 690 C C . THR A 1 86 ? -8.473 -13.088 -3.603 1.00 95.38 86 THR A C 1
ATOM 692 O O . THR A 1 86 ? -8.220 -13.733 -4.617 1.00 95.38 86 THR A O 1
ATOM 695 N N . VAL A 1 87 ? -7.657 -13.052 -2.552 1.00 93.19 87 VAL A N 1
ATOM 696 C CA . VAL A 1 87 ? -6.422 -13.838 -2.447 1.00 93.19 87 VAL A CA 1
ATOM 697 C C . VAL A 1 87 ? -6.564 -14.753 -1.239 1.00 93.19 87 VAL A C 1
ATOM 699 O O . VAL A 1 87 ? -6.744 -14.277 -0.125 1.00 93.19 87 VAL A O 1
ATOM 702 N N . ASN A 1 88 ? -6.519 -16.071 -1.459 1.00 90.75 88 ASN A N 1
ATOM 703 C CA . ASN A 1 88 ? -6.660 -17.088 -0.405 1.00 90.75 88 ASN A CA 1
ATOM 704 C C . ASN A 1 88 ? -7.923 -16.924 0.471 1.00 90.75 88 ASN A C 1
ATOM 706 O O . ASN A 1 88 ? -7.886 -17.177 1.670 1.00 90.75 88 ASN A O 1
ATOM 710 N N . GLY A 1 89 ? -9.040 -16.483 -0.118 1.00 89.75 89 GLY A N 1
ATOM 711 C CA . GLY A 1 89 ? -10.296 -16.226 0.602 1.00 89.75 89 GLY A CA 1
ATOM 712 C C . GLY A 1 89 ? -10.390 -14.851 1.275 1.00 89.75 89 GLY A C 1
ATOM 713 O O . GLY A 1 89 ? -11.474 -14.472 1.709 1.00 89.75 89 GLY A O 1
ATOM 714 N N . THR A 1 90 ? -9.306 -14.071 1.305 1.00 89.50 90 THR A N 1
ATOM 715 C CA . THR A 1 90 ? -9.305 -12.701 1.831 1.00 89.50 90 THR A CA 1
ATOM 716 C C . THR A 1 90 ? -9.658 -11.708 0.721 1.00 89.50 90 THR A C 1
ATOM 718 O O . THR A 1 90 ? -8.970 -11.683 -0.307 1.00 89.50 90 THR A O 1
ATOM 721 N N . PRO A 1 91 ? -10.703 -10.875 0.882 1.00 92.69 91 PRO A N 1
ATOM 722 C CA . PRO A 1 91 ? -11.004 -9.814 -0.069 1.00 92.69 91 PRO A CA 1
ATOM 723 C C . PRO A 1 91 ? -9.932 -8.719 -0.002 1.00 92.69 91 PRO A C 1
ATOM 725 O O . PRO A 1 91 ? -9.604 -8.205 1.068 1.00 92.69 91 PRO A O 1
ATOM 728 N N . VAL A 1 92 ? -9.397 -8.336 -1.159 1.00 95.12 92 VAL A N 1
ATOM 729 C CA . VAL A 1 92 ? -8.307 -7.356 -1.281 1.00 95.12 92 VAL A CA 1
ATOM 730 C C . VAL A 1 92 ? -8.558 -6.394 -2.445 1.00 95.12 92 VAL A C 1
ATOM 732 O O . VAL A 1 92 ? -9.290 -6.708 -3.385 1.00 95.12 92 VAL A O 1
ATOM 735 N N . TYR A 1 93 ? -7.908 -5.237 -2.411 1.00 97.25 93 TYR A N 1
ATOM 736 C CA . TYR A 1 93 ? -7.632 -4.429 -3.592 1.00 97.25 93 TYR A CA 1
ATOM 737 C C . TYR A 1 93 ? -6.296 -4.863 -4.188 1.00 97.25 93 TYR A C 1
ATOM 739 O O . TYR A 1 93 ? -5.273 -4.878 -3.503 1.00 97.25 93 TYR A O 1
ATOM 747 N N . LYS A 1 94 ? -6.293 -5.203 -5.472 1.00 97.56 94 LYS A N 1
ATOM 748 C CA . LYS A 1 94 ? -5.089 -5.483 -6.248 1.00 97.56 94 LYS A CA 1
ATOM 749 C C . LYS A 1 94 ? -4.682 -4.218 -6.992 1.00 97.56 94 LYS A C 1
ATOM 751 O O . LYS A 1 94 ? -5.381 -3.762 -7.894 1.00 97.56 94 LYS A O 1
ATOM 756 N N . VAL A 1 95 ? -3.539 -3.663 -6.614 1.00 98.25 95 VAL A N 1
ATOM 757 C CA . VAL A 1 95 ? -2.921 -2.507 -7.260 1.00 98.25 95 VAL A CA 1
ATOM 758 C C . VAL A 1 95 ? -1.842 -3.004 -8.208 1.00 98.25 95 VAL A C 1
ATOM 760 O O . VAL A 1 95 ? -0.870 -3.624 -7.783 1.00 98.25 95 VAL A O 1
ATOM 763 N N . THR A 1 96 ? -2.009 -2.725 -9.493 1.00 97.88 96 THR A N 1
ATOM 764 C CA . THR A 1 96 ? -1.033 -3.053 -10.535 1.00 97.88 96 THR A CA 1
ATOM 765 C C . THR A 1 96 ? -0.320 -1.777 -10.947 1.00 97.88 96 THR A C 1
ATOM 767 O O . THR A 1 96 ? -0.973 -0.798 -11.312 1.00 97.88 96 THR A O 1
ATOM 770 N N . ALA A 1 97 ? 1.007 -1.775 -10.893 1.00 97.44 97 ALA A N 1
ATOM 771 C CA . ALA A 1 97 ? 1.846 -0.642 -11.253 1.00 97.44 97 ALA A CA 1
ATOM 772 C C . ALA A 1 97 ? 2.862 -1.025 -12.333 1.00 97.44 97 ALA A C 1
ATOM 774 O O . ALA A 1 97 ? 3.287 -2.179 -12.420 1.00 97.44 97 ALA A O 1
ATOM 775 N N . ILE A 1 98 ? 3.246 -0.044 -13.148 1.00 95.00 98 ILE A N 1
ATOM 776 C CA . ILE A 1 98 ? 4.155 -0.223 -14.286 1.00 95.00 98 ILE A CA 1
ATOM 777 C C . ILE A 1 98 ? 5.223 0.868 -14.318 1.00 95.00 98 ILE A C 1
ATOM 779 O O . ILE A 1 98 ? 5.025 1.971 -13.806 1.00 95.00 98 ILE A O 1
ATOM 783 N N . ALA A 1 99 ? 6.353 0.548 -14.942 1.00 94.75 99 ALA A N 1
ATOM 784 C CA . ALA A 1 99 ? 7.383 1.495 -15.348 1.00 94.75 99 ALA A CA 1
ATOM 785 C C . ALA A 1 99 ? 8.207 0.898 -16.497 1.00 94.75 99 ALA A C 1
ATOM 787 O O . ALA A 1 99 ? 8.232 -0.322 -16.681 1.00 94.75 99 ALA A O 1
ATOM 788 N N . ASP A 1 100 ? 8.909 1.747 -17.243 1.00 92.56 100 ASP A N 1
ATOM 789 C CA . ASP A 1 100 ? 9.754 1.301 -18.348 1.00 92.56 100 ASP A CA 1
ATOM 790 C C . ASP A 1 100 ? 10.852 0.353 -17.860 1.00 92.56 100 ASP A C 1
ATOM 792 O O . ASP A 1 100 ? 11.583 0.643 -16.909 1.00 92.56 100 ASP A O 1
ATOM 796 N N . ASN A 1 101 ? 10.988 -0.782 -18.548 1.00 91.12 101 ASN A N 1
ATOM 797 C CA . ASN A 1 101 ? 11.957 -1.835 -18.239 1.00 91.12 101 ASN A CA 1
ATOM 798 C C . ASN A 1 101 ? 11.824 -2.433 -16.822 1.00 91.12 101 ASN A C 1
ATOM 800 O O . ASN A 1 101 ? 12.753 -3.095 -16.356 1.00 91.12 101 ASN A O 1
ATOM 804 N N . LEU A 1 102 ? 10.703 -2.226 -16.126 1.00 94.56 102 LEU A N 1
ATOM 805 C CA . LEU A 1 102 ? 10.440 -2.848 -14.831 1.00 94.56 102 LEU A CA 1
ATOM 806 C C . LEU A 1 102 ? 10.341 -4.368 -14.975 1.00 94.56 102 LEU A C 1
ATOM 808 O O . LEU A 1 102 ? 9.741 -4.882 -15.916 1.00 94.56 102 LEU A O 1
ATOM 812 N N . VAL A 1 103 ? 10.896 -5.082 -13.999 1.00 92.94 103 VAL A N 1
ATOM 813 C CA . VAL A 1 103 ? 10.539 -6.472 -13.736 1.00 92.94 103 VAL A CA 1
ATOM 814 C C . VAL A 1 103 ? 10.287 -6.714 -12.257 1.00 92.94 103 VAL A C 1
ATOM 816 O O . VAL A 1 103 ? 10.964 -6.169 -11.382 1.00 92.94 103 VAL A O 1
ATOM 819 N N . SER A 1 104 ? 9.336 -7.590 -11.976 1.00 89.25 104 SER A N 1
ATOM 820 C CA . SER A 1 104 ? 9.080 -8.150 -10.656 1.00 89.25 104 SER A CA 1
ATOM 821 C C . SER A 1 104 ? 9.216 -9.671 -10.694 1.00 89.25 104 SER A C 1
ATOM 823 O O . SER A 1 104 ? 9.270 -10.274 -11.768 1.00 89.25 104 SER A O 1
ATOM 825 N N . ARG A 1 105 ? 9.330 -10.292 -9.515 1.00 88.44 105 ARG A N 1
ATOM 826 C CA . ARG A 1 105 ? 9.293 -11.749 -9.391 1.00 88.44 105 ARG A CA 1
ATOM 827 C C . ARG A 1 105 ? 7.945 -12.199 -8.875 1.00 88.44 105 ARG A C 1
ATOM 829 O O . ARG A 1 105 ? 7.483 -11.719 -7.841 1.00 88.44 105 ARG A O 1
ATOM 836 N N . THR A 1 106 ? 7.387 -13.185 -9.552 1.00 84.12 106 THR A N 1
ATOM 837 C CA . THR A 1 106 ? 6.261 -13.972 -9.059 1.00 84.12 106 THR A CA 1
ATOM 838 C C . THR A 1 106 ? 6.696 -14.916 -7.932 1.00 84.12 106 THR A C 1
ATOM 840 O O . THR A 1 106 ? 7.888 -15.120 -7.677 1.00 84.12 106 THR A O 1
ATOM 843 N N . ALA A 1 107 ? 5.721 -15.552 -7.277 1.00 83.31 107 ALA A N 1
ATOM 844 C CA . ALA A 1 107 ? 5.978 -16.572 -6.258 1.00 83.31 107 ALA A CA 1
ATOM 845 C C . ALA A 1 107 ? 6.758 -17.788 -6.805 1.00 83.31 107 ALA A C 1
ATOM 847 O O . ALA A 1 107 ? 7.512 -18.413 -6.064 1.00 83.31 107 ALA A O 1
ATOM 848 N N . ASP A 1 108 ? 6.630 -18.097 -8.100 1.00 88.62 108 ASP A N 1
ATOM 849 C CA . ASP A 1 108 ? 7.382 -19.150 -8.795 1.00 88.62 108 ASP A CA 1
ATOM 850 C C . ASP A 1 108 ? 8.699 -18.652 -9.431 1.00 88.62 108 ASP A C 1
ATOM 852 O O . ASP A 1 108 ? 9.278 -19.331 -10.277 1.00 88.62 108 ASP A O 1
ATOM 856 N N . ASN A 1 109 ? 9.211 -17.488 -9.001 1.00 85.81 109 ASN A N 1
ATOM 857 C CA . ASN A 1 109 ? 10.473 -16.876 -9.443 1.00 85.81 109 ASN A CA 1
ATOM 858 C C . ASN A 1 109 ? 10.557 -16.504 -10.935 1.00 85.81 109 ASN A C 1
ATOM 860 O O . ASN A 1 109 ? 11.662 -16.263 -11.440 1.00 85.81 109 ASN A O 1
ATOM 864 N N . LYS A 1 110 ? 9.424 -16.398 -11.633 1.00 90.06 110 LYS A N 1
ATOM 865 C CA . LYS A 1 110 ? 9.365 -15.888 -13.009 1.00 90.06 110 LYS A CA 1
ATOM 866 C C . LYS A 1 110 ? 9.348 -14.366 -13.023 1.00 90.06 110 LYS A C 1
ATOM 868 O O . LYS A 1 110 ? 8.932 -13.732 -12.057 1.00 90.06 110 LYS A O 1
ATOM 873 N N . PHE A 1 111 ? 9.836 -13.791 -14.121 1.00 90.69 111 PHE A N 1
ATOM 874 C CA . PHE A 1 111 ? 9.791 -12.349 -14.323 1.00 90.69 111 PHE A CA 1
ATOM 875 C C . PHE A 1 111 ? 8.463 -11.929 -14.941 1.00 90.69 111 PHE A C 1
ATOM 877 O O . PHE A 1 111 ? 8.070 -12.466 -15.975 1.00 90.69 111 PHE A O 1
ATOM 884 N N . GLU A 1 112 ? 7.845 -10.917 -14.346 1.00 92.19 112 GLU A N 1
ATOM 885 C CA . GLU A 1 112 ? 6.719 -10.179 -14.916 1.00 92.19 112 GLU A CA 1
ATOM 886 C C . GLU A 1 112 ? 7.093 -8.708 -15.065 1.00 92.19 112 GLU A C 1
ATOM 888 O O . GLU A 1 112 ? 7.924 -8.198 -14.319 1.00 92.19 112 GLU A O 1
ATOM 893 N N . GLU A 1 113 ? 6.502 -8.021 -16.038 1.00 93.25 113 GLU A N 1
ATOM 894 C CA . GLU A 1 113 ? 6.800 -6.605 -16.322 1.00 93.25 113 GLU A CA 1
ATOM 895 C C . GLU A 1 113 ? 5.972 -5.639 -15.460 1.00 93.25 113 GLU A C 1
ATOM 897 O O . GLU A 1 113 ? 6.179 -4.427 -15.471 1.00 93.25 113 GLU A O 1
ATOM 902 N N . GLU A 1 114 ? 5.047 -6.185 -14.674 1.00 94.94 114 GLU A N 1
ATOM 903 C CA . GLU A 1 114 ? 4.196 -5.441 -13.758 1.00 94.94 114 GLU A CA 1
ATOM 904 C C . GLU A 1 114 ? 4.630 -5.688 -12.316 1.00 94.94 114 GLU A C 1
ATOM 906 O O . GLU A 1 114 ? 5.157 -6.746 -11.967 1.00 94.94 114 GLU A O 1
ATOM 911 N N . TYR A 1 115 ? 4.385 -4.708 -11.453 1.00 95.25 115 TYR A N 1
ATOM 912 C CA . TYR A 1 115 ? 4.482 -4.887 -10.013 1.00 95.25 115 TYR A CA 1
ATOM 913 C C . TYR A 1 115 ? 3.081 -4.884 -9.412 1.00 95.25 115 TYR A C 1
ATOM 915 O O . TYR A 1 115 ? 2.324 -3.926 -9.586 1.00 95.25 115 TYR A O 1
ATOM 923 N N . VAL A 1 116 ? 2.747 -5.949 -8.687 1.00 95.50 116 VAL A N 1
ATOM 924 C CA . VAL A 1 116 ? 1.442 -6.112 -8.046 1.00 95.50 116 VAL A CA 1
ATOM 925 C C . VAL A 1 116 ? 1.580 -5.965 -6.536 1.00 95.50 116 VAL A C 1
ATOM 927 O O . VAL A 1 116 ? 2.422 -6.603 -5.904 1.00 95.50 116 VAL A O 1
ATOM 930 N N . HIS A 1 117 ? 0.719 -5.140 -5.950 1.00 95.38 117 HIS A N 1
ATOM 931 C CA . HIS A 1 117 ? 0.582 -4.984 -4.511 1.00 95.38 117 HIS A CA 1
ATOM 932 C C . HIS A 1 117 ? -0.865 -5.231 -4.083 1.00 95.38 117 HIS A C 1
ATOM 934 O O . HIS A 1 117 ? -1.794 -4.762 -4.736 1.00 95.38 117 HIS A O 1
ATOM 940 N N . TYR A 1 118 ? -1.052 -5.952 -2.980 1.00 94.88 118 TYR A N 1
ATOM 941 C CA . TYR A 1 118 ? -2.368 -6.242 -2.421 1.00 94.88 118 TYR A CA 1
ATOM 942 C C . TYR A 1 118 ? -2.592 -5.425 -1.152 1.00 94.88 118 TYR A C 1
ATOM 944 O O . TYR A 1 118 ? -1.744 -5.424 -0.260 1.00 94.88 118 TYR A O 1
ATOM 952 N N . ILE A 1 119 ? -3.740 -4.759 -1.078 1.00 93.12 119 ILE A N 1
ATOM 953 C CA . ILE A 1 119 ? -4.214 -4.028 0.097 1.00 93.12 119 ILE A CA 1
ATOM 954 C C . ILE A 1 119 ? -5.445 -4.765 0.606 1.00 93.12 119 ILE A C 1
ATOM 956 O O . ILE A 1 119 ? -6.422 -4.906 -0.125 1.00 93.12 119 ILE A O 1
ATOM 960 N N . GLU A 1 120 ? -5.411 -5.261 1.837 1.00 89.69 120 GLU A N 1
ATOM 961 C CA . GLU A 1 120 ? -6.572 -5.934 2.420 1.00 89.69 120 GLU A CA 1
ATOM 962 C C . GLU A 1 120 ? -7.747 -4.972 2.559 1.00 89.69 120 GLU A C 1
ATOM 964 O O . GLU A 1 120 ? -7.581 -3.820 2.973 1.00 89.69 120 GLU A O 1
ATOM 969 N N . LYS A 1 121 ? -8.948 -5.442 2.205 1.00 89.69 121 LYS A N 1
ATOM 970 C CA . LYS A 1 121 ? -10.146 -4.649 2.450 1.00 89.69 121 LYS A CA 1
ATOM 971 C C . LYS A 1 121 ? -10.384 -4.572 3.958 1.00 89.69 121 LYS A C 1
ATOM 973 O O . LYS A 1 121 ? -10.291 -5.601 4.632 1.00 89.69 121 LYS A O 1
ATOM 978 N N . PRO A 1 122 ? -10.721 -3.393 4.503 1.00 83.44 122 PRO A N 1
ATOM 979 C CA . PRO A 1 122 ? -11.069 -3.299 5.909 1.00 83.44 122 PRO A CA 1
ATOM 980 C C . PRO A 1 122 ? -12.298 -4.171 6.185 1.00 83.44 122 PRO A C 1
ATOM 982 O O . PRO A 1 122 ? -13.332 -4.030 5.531 1.00 83.44 122 PRO A O 1
ATOM 985 N N . LYS A 1 123 ? -12.174 -5.080 7.155 1.00 86.06 123 LYS A N 1
ATOM 986 C CA . LYS A 1 123 ? -13.324 -5.758 7.745 1.00 86.06 123 LYS A CA 1
ATOM 987 C C . LYS A 1 123 ? -13.897 -4.845 8.827 1.00 86.06 123 LYS A C 1
ATOM 989 O O . LYS A 1 123 ? -13.176 -4.482 9.755 1.00 86.06 123 LYS A O 1
ATOM 994 N N . VAL A 1 124 ? -15.175 -4.504 8.682 1.00 87.12 124 VAL A N 1
ATOM 995 C CA . VAL A 1 124 ? -15.925 -3.726 9.675 1.00 87.12 124 VAL A CA 1
ATOM 996 C C . VAL A 1 124 ? -15.955 -4.501 10.992 1.00 87.12 124 VAL A C 1
ATOM 998 O O . VAL A 1 124 ? -16.133 -5.724 10.986 1.00 87.12 124 VAL A O 1
ATOM 1001 N N . HIS A 1 125 ? -15.748 -3.807 12.108 1.00 92.50 125 HIS A N 1
ATOM 1002 C CA . HIS A 1 125 ? -15.911 -4.395 13.436 1.00 92.50 125 HIS A CA 1
ATOM 1003 C C . HIS A 1 125 ? -17.336 -4.943 13.664 1.00 92.50 125 HIS A C 1
ATOM 1005 O O . HIS A 1 125 ? -18.320 -4.447 13.117 1.00 92.50 125 HIS A O 1
ATOM 1011 N N . GLU A 1 126 ? -17.441 -5.977 14.496 1.00 94.25 126 GLU A N 1
ATOM 1012 C CA . GLU A 1 126 ? -18.713 -6.576 14.914 1.00 94.25 126 GLU A CA 1
ATOM 1013 C C . GLU A 1 126 ? -18.868 -6.334 16.418 1.00 94.25 126 GLU A C 1
ATOM 1015 O O . GLU A 1 126 ? -18.054 -6.805 17.213 1.00 94.25 126 GLU A O 1
ATOM 1020 N N . ASP A 1 127 ? -19.871 -5.550 16.817 1.00 94.75 127 ASP A N 1
ATOM 1021 C CA . ASP A 1 127 ? -20.036 -5.068 18.192 1.00 94.75 127 ASP A CA 1
ATOM 1022 C C . ASP A 1 127 ? -18.745 -4.427 18.729 1.00 94.75 127 ASP A C 1
ATOM 1024 O O . ASP A 1 127 ? -18.287 -3.406 18.215 1.00 94.75 127 ASP A O 1
ATOM 1028 N N . ASN A 1 128 ? -18.134 -5.028 19.751 1.00 96.19 128 ASN A N 1
ATOM 1029 C CA . ASN A 1 128 ? -16.870 -4.581 20.311 1.00 96.19 128 ASN A CA 1
ATOM 1030 C C . ASN A 1 128 ? -15.648 -5.377 19.838 1.00 96.19 128 ASN A C 1
ATOM 1032 O O . ASN A 1 128 ? -14.580 -5.239 20.429 1.00 96.19 128 ASN A O 1
ATOM 1036 N N . VAL A 1 129 ? -15.791 -6.198 18.798 1.00 97.38 129 VAL A N 1
ATOM 1037 C CA . VAL A 1 129 ? -14.731 -7.028 18.220 1.00 97.38 129 VAL A CA 1
ATOM 1038 C C . VAL A 1 129 ? -14.188 -6.368 16.953 1.00 97.38 129 VAL A C 1
ATOM 1040 O O . VAL A 1 129 ? -14.870 -6.295 15.933 1.00 97.38 129 VAL A O 1
ATOM 1043 N N . TYR A 1 130 ? -12.941 -5.905 17.003 1.00 96.00 130 TYR A N 1
ATOM 1044 C CA . TYR A 1 130 ? -12.309 -5.120 15.943 1.00 96.00 130 TYR A CA 1
ATOM 1045 C C . TYR A 1 130 ? -11.356 -5.958 15.093 1.00 96.00 130 TYR A C 1
ATOM 1047 O O . TYR A 1 130 ? -10.556 -6.737 15.613 1.00 96.00 130 TYR A O 1
ATOM 1055 N N . TYR A 1 131 ? -11.406 -5.725 13.781 1.00 92.38 131 TYR A N 1
ATOM 1056 C CA . TYR A 1 131 ? -10.537 -6.346 12.771 1.00 92.38 131 TYR A CA 1
ATOM 1057 C C . TYR A 1 131 ? -9.641 -5.331 12.052 1.00 92.38 131 TYR A C 1
ATOM 1059 O O . TYR A 1 131 ? -8.788 -5.700 11.249 1.00 92.38 131 TYR A O 1
ATOM 1067 N N . ASN A 1 132 ? -9.813 -4.040 12.344 1.00 90.06 132 ASN A N 1
ATOM 1068 C CA . ASN A 1 132 ? -9.057 -2.956 11.744 1.00 90.06 132 ASN A CA 1
ATOM 1069 C C . ASN A 1 132 ? -8.487 -2.038 12.836 1.00 90.06 132 ASN A C 1
ATOM 1071 O O . ASN A 1 132 ? -9.225 -1.525 13.677 1.00 90.06 132 ASN A O 1
ATOM 1075 N N . PHE A 1 133 ? -7.168 -1.811 12.815 1.00 92.56 133 PHE A N 1
ATOM 1076 C CA . PHE A 1 133 ? -6.501 -0.978 13.822 1.00 92.56 133 PHE A CA 1
ATOM 1077 C C . PHE A 1 133 ? -7.019 0.464 13.825 1.00 92.56 133 PHE A C 1
ATOM 1079 O O . PHE A 1 133 ? -7.165 1.053 14.891 1.00 92.56 133 PHE A O 1
ATOM 1086 N N . ASN A 1 134 ? -7.310 1.029 12.647 1.00 91.19 134 ASN A N 1
ATOM 1087 C CA . ASN A 1 134 ? -7.804 2.397 12.517 1.00 91.19 134 ASN A CA 1
ATOM 1088 C C . ASN A 1 134 ? -9.200 2.560 13.137 1.00 91.19 134 ASN A C 1
ATOM 1090 O O . ASN A 1 134 ? -9.432 3.541 13.842 1.00 91.19 134 ASN A O 1
ATOM 1094 N N . GLU A 1 135 ? -10.107 1.601 12.923 1.00 92.81 135 GLU A N 1
ATOM 1095 C CA . GLU A 1 135 ? -11.422 1.591 13.586 1.00 92.81 135 GLU A CA 1
ATOM 1096 C C . GLU A 1 135 ? -11.275 1.474 15.106 1.00 92.81 135 GLU A C 1
ATOM 1098 O O . GLU A 1 135 ? -11.824 2.301 15.835 1.00 92.81 135 GLU A O 1
ATOM 1103 N N . LEU A 1 136 ? -10.448 0.531 15.579 1.00 95.38 136 LEU A N 1
ATOM 1104 C CA . LEU A 1 136 ? -10.214 0.317 17.009 1.00 95.38 136 LEU A CA 1
ATOM 1105 C C . LEU A 1 136 ? -9.774 1.603 17.710 1.00 95.38 136 LEU A C 1
ATOM 1107 O O . LEU A 1 136 ? -10.394 2.030 18.682 1.00 95.38 136 LEU A O 1
ATOM 1111 N N . ILE A 1 137 ? -8.712 2.248 17.220 1.00 95.31 137 ILE A N 1
ATOM 1112 C CA . ILE A 1 137 ? -8.197 3.457 17.875 1.00 95.31 137 ILE A CA 1
ATOM 1113 C C . ILE A 1 137 ? -9.176 4.627 17.762 1.00 95.31 137 ILE A C 1
ATOM 1115 O O . ILE A 1 137 ? -9.220 5.469 18.658 1.00 95.31 137 ILE A O 1
ATOM 1119 N N . THR A 1 138 ? -9.966 4.679 16.685 1.00 93.88 138 THR A N 1
ATOM 1120 C CA . THR A 1 138 ? -10.983 5.714 16.484 1.00 93.88 138 THR A CA 1
ATOM 1121 C C . THR A 1 138 ? -12.061 5.604 17.555 1.00 93.88 138 THR A C 1
ATOM 1123 O O . THR A 1 138 ? -12.454 6.614 18.142 1.00 93.88 138 THR A O 1
ATOM 1126 N N . ASP A 1 139 ? -12.496 4.389 17.871 1.00 96.00 139 ASP A N 1
ATOM 1127 C CA . ASP A 1 139 ? -13.557 4.175 18.847 1.00 96.00 139 ASP A CA 1
ATOM 1128 C C . ASP A 1 139 ? -13.044 4.155 20.290 1.00 96.00 139 ASP A C 1
ATOM 1130 O O . ASP A 1 139 ? -13.720 4.691 21.167 1.00 96.00 139 ASP A O 1
ATOM 1134 N N . MET A 1 140 ? -11.810 3.704 20.544 1.00 96.81 140 MET A N 1
ATOM 1135 C CA . MET A 1 140 ? -11.134 3.917 21.836 1.00 96.81 140 MET A CA 1
ATOM 1136 C C . MET A 1 140 ? -10.980 5.409 22.159 1.00 96.81 140 MET A C 1
ATOM 1138 O O . MET A 1 140 ? -11.093 5.815 23.317 1.00 96.81 140 MET A O 1
ATOM 1142 N N . GLN A 1 141 ? -10.740 6.243 21.144 1.00 95.44 141 GLN A N 1
ATOM 1143 C CA . GLN A 1 141 ? -10.657 7.693 21.306 1.00 95.44 141 GLN A CA 1
ATOM 1144 C C . GLN A 1 141 ? -12.019 8.309 21.664 1.00 95.44 141 GLN A C 1
ATOM 1146 O O . GLN A 1 141 ? -12.068 9.207 22.510 1.00 95.44 141 GLN A O 1
ATOM 1151 N N . LYS A 1 142 ? -13.108 7.842 21.033 1.00 96.44 142 LYS A N 1
ATOM 1152 C CA . LYS A 1 142 ? -14.484 8.315 21.278 1.00 96.44 142 LYS A CA 1
ATOM 1153 C C . LYS A 1 142 ? -15.067 7.797 22.596 1.00 96.44 142 LYS A C 1
ATOM 1155 O O . LYS A 1 142 ? -15.766 8.540 23.279 1.00 96.44 142 LYS A O 1
ATOM 1160 N N . ASN A 1 143 ? -14.789 6.544 22.951 1.00 96.81 143 ASN A N 1
ATOM 1161 C CA . ASN A 1 143 ? -15.296 5.873 24.143 1.00 96.81 143 ASN A CA 1
ATOM 1162 C C . ASN A 1 143 ? -14.142 5.305 24.994 1.00 96.81 143 ASN A C 1
ATOM 1164 O O . ASN A 1 143 ? -13.914 4.095 25.025 1.00 96.81 143 ASN A O 1
ATOM 1168 N N . PRO A 1 144 ? -13.418 6.156 25.741 1.00 96.56 144 PRO A N 1
ATOM 1169 C CA . PRO A 1 144 ? -12.231 5.739 26.484 1.00 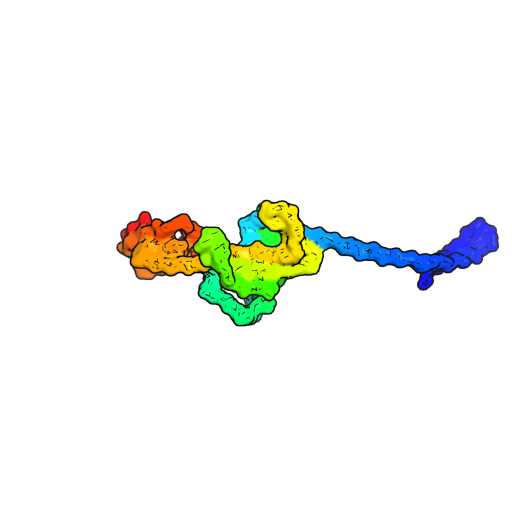96.56 144 PRO A CA 1
ATOM 1170 C C . PRO A 1 144 ? -12.515 4.788 27.654 1.00 96.56 144 PRO A C 1
ATOM 1172 O O . PRO A 1 144 ? -11.556 4.278 28.221 1.00 96.56 144 PRO A O 1
ATOM 1175 N N . ASN A 1 145 ? -13.779 4.573 28.039 1.00 98.12 145 ASN A N 1
ATOM 1176 C CA . ASN A 1 145 ? -14.184 3.631 29.093 1.00 98.12 145 ASN A CA 1
ATOM 1177 C C . ASN A 1 145 ? -14.839 2.354 28.524 1.00 98.12 145 ASN A C 1
ATOM 1179 O O . ASN A 1 145 ? -15.411 1.579 29.284 1.00 98.12 145 ASN A O 1
ATOM 1183 N N . GLY A 1 146 ? -14.834 2.168 27.199 1.00 97.38 146 GLY A N 1
ATOM 1184 C CA . GLY A 1 146 ? -15.449 1.010 26.552 1.00 97.38 146 GLY A CA 1
ATOM 1185 C C . GLY A 1 146 ? -14.685 -0.296 26.781 1.00 97.38 146 GLY A C 1
ATOM 1186 O O . GLY A 1 146 ? -13.540 -0.297 27.224 1.00 97.38 146 GLY A O 1
ATOM 1187 N N . ILE A 1 147 ? -15.328 -1.409 26.438 1.00 98.06 147 ILE A N 1
ATOM 1188 C CA . ILE A 1 147 ? -14.699 -2.731 26.351 1.00 98.06 147 ILE A CA 1
ATOM 1189 C C . ILE A 1 147 ? -14.485 -3.004 24.871 1.00 98.06 147 ILE A C 1
ATOM 1191 O O . ILE A 1 147 ? -15.459 -2.994 24.124 1.00 98.06 147 ILE A O 1
ATOM 1195 N N . PHE A 1 148 ? -13.252 -3.265 24.468 1.00 98.19 148 PHE A N 1
ATOM 1196 C CA . PHE A 1 148 ? -12.817 -3.518 23.101 1.00 98.19 148 PHE A CA 1
ATOM 1197 C C . PHE A 1 148 ? -12.186 -4.914 23.052 1.00 98.19 148 PHE A C 1
ATOM 1199 O O . PHE A 1 148 ? -11.598 -5.360 24.027 1.00 98.19 148 PHE A O 1
ATOM 1206 N N . LYS A 1 149 ? -12.332 -5.636 21.944 1.00 98.00 149 LYS A N 1
ATOM 1207 C CA . LYS A 1 149 ? -11.766 -6.974 21.746 1.00 98.00 149 LYS A CA 1
ATOM 1208 C C . LYS A 1 149 ? -11.095 -7.040 20.387 1.00 98.00 149 LYS A C 1
ATOM 1210 O O . LYS A 1 149 ? -11.601 -6.487 19.412 1.00 98.00 149 LYS A O 1
ATOM 1215 N N . LEU A 1 150 ? -9.980 -7.753 20.309 1.00 97.12 150 LEU A N 1
ATOM 1216 C CA . LEU A 1 150 ? -9.303 -8.020 19.045 1.00 97.12 150 LEU A CA 1
ATOM 1217 C C . LEU A 1 150 ? -9.907 -9.269 18.399 1.00 97.12 150 LEU A C 1
ATOM 1219 O O . LEU A 1 150 ? -9.880 -10.350 18.982 1.00 97.12 150 LEU A O 1
ATOM 1223 N N . GLY A 1 151 ? -10.468 -9.115 17.202 1.00 94.31 151 GLY A N 1
ATOM 1224 C CA . GLY A 1 151 ? -10.974 -10.231 16.400 1.00 94.31 151 GLY A CA 1
ATOM 1225 C C . GLY A 1 151 ? -9.910 -10.887 15.518 1.00 94.31 151 GLY A C 1
ATOM 1226 O O . GLY A 1 151 ? -10.151 -11.960 14.969 1.00 94.31 151 GLY A O 1
ATOM 1227 N N . ALA A 1 152 ? -8.756 -10.236 15.360 1.00 90.75 152 ALA A N 1
ATOM 1228 C CA . ALA A 1 152 ? -7.603 -10.692 14.594 1.00 90.75 152 ALA A CA 1
ATOM 1229 C C . ALA A 1 152 ? -6.344 -9.917 15.022 1.00 90.75 152 ALA A C 1
ATOM 1231 O O . ALA A 1 152 ? -6.432 -8.931 15.761 1.00 90.75 152 ALA A O 1
ATOM 1232 N N . ASP A 1 153 ? -5.184 -10.322 14.505 1.00 90.44 153 ASP A N 1
ATOM 1233 C CA . ASP A 1 153 ? -3.973 -9.507 14.577 1.00 90.44 153 ASP A CA 1
ATOM 1234 C C . ASP A 1 153 ? -4.179 -8.202 13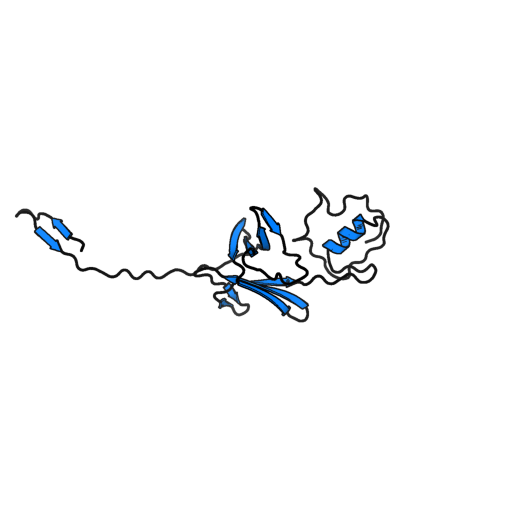.796 1.00 90.44 153 ASP A C 1
ATOM 1236 O O . ASP A 1 153 ? -4.526 -8.211 12.614 1.00 90.44 153 ASP A O 1
ATOM 1240 N N . LEU A 1 154 ? -3.968 -7.063 14.457 1.00 90.06 154 LEU A N 1
ATOM 1241 C CA . LEU A 1 154 ? -4.206 -5.749 13.864 1.00 90.06 154 LEU A CA 1
ATOM 1242 C C . LEU A 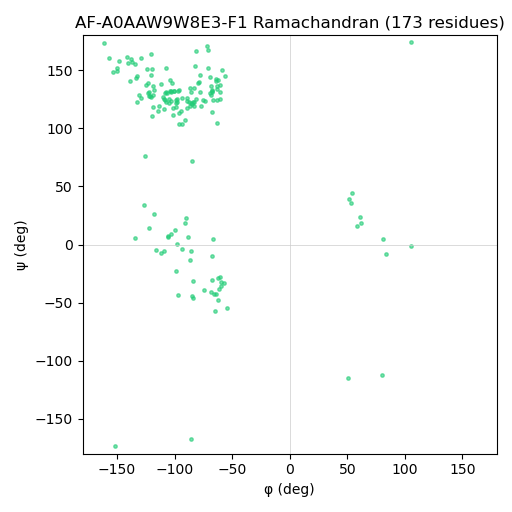1 154 ? -2.903 -5.097 13.396 1.00 90.06 154 LEU A C 1
ATOM 1244 O O . LEU A 1 154 ? -1.931 -4.993 14.144 1.00 90.06 154 LEU A O 1
ATOM 1248 N N . ASN A 1 155 ? -2.902 -4.583 12.164 1.00 84.75 155 ASN A N 1
ATOM 1249 C CA . ASN A 1 155 ? -1.753 -3.897 11.580 1.00 84.75 155 ASN A CA 1
ATOM 1250 C C . ASN A 1 155 ? -1.893 -2.366 11.674 1.00 84.75 155 ASN A C 1
ATOM 1252 O O . ASN A 1 155 ? -2.846 -1.784 11.160 1.00 84.75 155 ASN A O 1
ATOM 1256 N N . ALA A 1 156 ? -0.903 -1.705 12.281 1.00 88.94 156 ALA A N 1
ATOM 1257 C CA . ALA A 1 156 ? -0.841 -0.247 12.420 1.00 88.94 156 ALA A CA 1
ATOM 1258 C C . ALA A 1 156 ? 0.034 0.455 11.358 1.00 88.94 156 ALA A C 1
ATOM 1260 O O . ALA A 1 156 ? 0.179 1.673 11.398 1.00 88.94 156 ALA A O 1
ATOM 1261 N N . ALA A 1 157 ? 0.642 -0.275 10.413 1.00 83.62 157 ALA A N 1
ATOM 1262 C CA . ALA A 1 157 ? 1.672 0.249 9.506 1.00 83.62 157 ALA A CA 1
ATOM 1263 C C . ALA A 1 157 ? 1.230 1.465 8.674 1.00 83.62 157 ALA A C 1
ATOM 1265 O O . ALA A 1 157 ? 2.055 2.338 8.393 1.00 83.62 157 ALA A O 1
ATOM 1266 N N . ASN A 1 158 ? -0.055 1.517 8.312 1.00 83.31 158 ASN A N 1
ATOM 1267 C CA . ASN A 1 158 ? -0.649 2.571 7.485 1.00 83.31 158 ASN A CA 1
ATOM 1268 C C . ASN A 1 158 ? -1.516 3.546 8.294 1.00 83.31 158 ASN A C 1
ATOM 1270 O O . ASN A 1 158 ? -2.168 4.418 7.723 1.00 83.31 158 ASN A O 1
ATOM 1274 N N . VAL A 1 159 ? -1.530 3.415 9.621 1.00 87.88 159 VAL A N 1
ATOM 1275 C CA . VAL A 1 159 ? -2.299 4.287 10.507 1.00 87.88 159 VAL A CA 1
ATOM 1276 C C . VAL A 1 159 ? -1.371 5.361 11.053 1.00 87.88 159 VAL A C 1
ATOM 1278 O O . VAL A 1 159 ? -0.309 5.078 11.605 1.00 87.88 159 VAL A O 1
ATOM 1281 N N . LYS A 1 160 ? -1.747 6.628 10.875 1.00 87.94 160 LYS A N 1
ATOM 1282 C CA . LYS A 1 160 ? -0.934 7.752 11.341 1.00 87.94 160 LYS A CA 1
ATOM 1283 C C . LYS A 1 160 ? -1.179 7.989 12.838 1.00 87.94 160 LYS A C 1
ATOM 1285 O O . LYS A 1 160 ? -2.326 8.213 13.218 1.00 87.94 160 LYS A O 1
ATOM 1290 N N . PRO A 1 161 ? -0.139 7.999 13.692 1.00 90.81 161 PRO A N 1
ATOM 1291 C CA . PRO A 1 161 ? -0.309 8.335 15.100 1.00 90.81 161 PRO A CA 1
ATOM 1292 C C . PRO A 1 161 ? -0.618 9.826 15.293 1.00 90.81 161 PRO A C 1
ATOM 1294 O O . PRO A 1 161 ? -0.163 10.693 14.539 1.00 90.81 161 PRO A O 1
ATOM 1297 N N . ASN A 1 162 ? -1.331 10.128 16.374 1.00 90.56 162 ASN A N 1
ATOM 1298 C CA . ASN A 1 162 ? -1.600 11.472 16.870 1.00 90.56 162 ASN A CA 1
ATOM 1299 C C . ASN A 1 162 ? -0.434 11.943 17.759 1.00 90.56 162 ASN A C 1
ATOM 1301 O O . ASN A 1 162 ? -0.520 12.014 18.985 1.00 90.56 162 ASN A O 1
ATOM 1305 N N . GLY A 1 163 ? 0.708 12.232 17.133 1.00 90.94 163 GLY A N 1
ATOM 1306 C CA . GLY A 1 163 ? 1.940 12.577 17.843 1.00 90.94 163 GLY A CA 1
ATOM 1307 C C . GLY A 1 163 ? 2.657 11.329 18.361 1.00 90.94 163 GLY A C 1
ATOM 1308 O O . GLY A 1 163 ? 3.180 10.553 17.566 1.00 90.94 163 GLY A O 1
ATOM 1309 N N . LYS A 1 164 ? 2.717 11.148 19.687 1.00 92.75 164 LYS A N 1
ATOM 1310 C CA . LYS A 1 164 ? 3.402 10.004 20.327 1.00 92.75 164 LYS A CA 1
ATOM 1311 C C . LYS A 1 164 ? 2.481 8.819 20.639 1.00 92.75 164 LYS A C 1
ATOM 1313 O O . LYS A 1 164 ? 2.964 7.801 21.123 1.00 92.75 164 LYS A O 1
ATOM 1318 N N . SER A 1 165 ? 1.181 8.942 20.390 1.00 94.25 165 SER A N 1
ATOM 1319 C CA . SER A 1 165 ? 0.202 7.887 20.649 1.00 94.25 165 SER A CA 1
ATOM 1320 C C . SER A 1 165 ? -0.849 7.826 19.544 1.00 94.25 165 SER A C 1
ATOM 1322 O O . SER A 1 165 ? -1.018 8.771 18.777 1.00 94.25 165 SER A O 1
ATOM 1324 N N . TYR A 1 166 ? -1.554 6.701 19.445 1.00 94.75 166 TYR A N 1
ATOM 1325 C CA . TYR A 1 166 ? -2.713 6.570 18.557 1.00 94.75 166 TYR A CA 1
ATOM 1326 C C . TYR A 1 166 ? -3.987 7.091 19.224 1.00 94.75 166 TYR A C 1
ATOM 1328 O O . TYR A 1 166 ? -4.718 7.877 18.626 1.00 94.75 166 TYR A O 1
ATOM 1336 N N . VAL A 1 167 ? -4.178 6.727 20.494 1.00 95.12 167 VAL A N 1
ATOM 1337 C CA . VAL A 1 167 ? -5.223 7.251 21.375 1.00 95.12 167 VAL A CA 1
ATOM 1338 C C . VAL A 1 167 ? -4.597 8.332 22.259 1.00 95.12 167 VAL A C 1
ATOM 1340 O O . VAL A 1 167 ? -3.599 8.090 22.943 1.00 95.12 167 VAL A O 1
ATOM 1343 N N . THR A 1 168 ? -5.123 9.552 22.207 1.00 95.31 168 THR A N 1
ATOM 1344 C CA . THR A 1 168 ? -4.641 10.698 23.000 1.00 95.31 168 THR A CA 1
ATOM 1345 C C . THR A 1 168 ? -5.482 10.933 24.248 1.00 95.31 168 THR A C 1
ATOM 1347 O O . THR A 1 168 ? -4.987 11.503 25.222 1.00 95.31 168 THR A O 1
ATOM 1350 N N . THR A 1 169 ? -6.733 10.467 24.257 1.00 92.88 169 THR A N 1
ATOM 1351 C CA . THR A 1 169 ? -7.565 10.470 25.463 1.00 92.88 169 THR A CA 1
ATOM 1352 C C . THR A 1 169 ? -7.016 9.463 26.473 1.00 92.88 169 THR A C 1
ATOM 1354 O O . THR A 1 169 ? -6.545 8.389 26.102 1.00 92.88 169 THR A O 1
ATOM 1357 N N . LYS A 1 170 ? -7.095 9.776 27.774 1.00 95.44 170 LYS A N 1
ATOM 1358 C CA . LYS A 1 170 ? -6.738 8.816 28.826 1.00 95.44 170 LYS A CA 1
ATOM 1359 C C . LYS A 1 170 ? -7.686 7.614 28.771 1.00 95.44 170 LYS A C 1
ATOM 1361 O O . LYS A 1 170 ? -8.827 7.717 29.220 1.00 95.44 170 LYS A O 1
ATOM 1366 N N . PHE A 1 171 ? -7.191 6.499 28.246 1.00 96.25 171 PHE A N 1
ATOM 1367 C CA . PHE A 1 171 ? -7.910 5.233 28.201 1.00 96.25 171 PHE A CA 1
ATOM 1368 C C . PHE A 1 171 ? -8.103 4.673 29.617 1.00 96.25 171 PHE A C 1
ATOM 1370 O O . PHE A 1 171 ? -7.179 4.679 30.435 1.00 96.25 171 PHE A O 1
ATOM 1377 N N . ARG A 1 172 ? -9.327 4.243 29.910 1.00 96.69 172 ARG A N 1
ATOM 1378 C CA . ARG A 1 172 ? -9.776 3.631 31.170 1.00 96.69 172 ARG A CA 1
ATOM 1379 C C . ARG A 1 172 ? -10.630 2.377 30.928 1.00 96.69 172 ARG A C 1
ATOM 1381 O O . ARG A 1 172 ? -11.224 1.867 31.871 1.00 96.69 172 ARG A O 1
ATOM 1388 N N . GLY A 1 173 ? -10.744 1.954 29.675 1.00 95.69 173 GLY A N 1
ATOM 1389 C CA . GLY A 1 173 ? -11.528 0.808 29.255 1.00 95.69 173 GLY A CA 1
ATOM 1390 C C . GLY A 1 173 ? -10.758 -0.504 29.359 1.00 95.69 173 GLY A C 1
ATOM 1391 O O . GLY A 1 173 ? -9.666 -0.564 29.927 1.00 95.69 173 GLY A O 1
ATOM 1392 N N . GLU A 1 174 ? -11.327 -1.534 28.749 1.00 97.44 174 GLU A N 1
ATOM 1393 C CA . GLU A 1 174 ? -10.725 -2.860 28.601 1.00 97.44 174 GLU A CA 1
ATOM 1394 C C . GLU A 1 174 ? -10.398 -3.101 27.124 1.00 97.44 174 GLU A C 1
ATOM 1396 O O . GLU A 1 174 ? -11.185 -2.722 26.256 1.00 97.44 174 GLU A O 1
ATOM 1401 N N . LEU A 1 175 ? -9.235 -3.689 26.842 1.00 94.50 175 LEU A N 1
ATOM 1402 C CA . LEU A 1 175 ? -8.810 -4.133 25.512 1.00 94.50 175 LEU A CA 1
ATOM 1403 C C . LEU A 1 175 ? -8.246 -5.552 25.607 1.00 94.50 175 LEU A C 1
ATOM 1405 O O . LEU A 1 175 ? -7.445 -5.770 26.545 1.00 94.50 175 LEU A O 1
#

Secondary structure (DSSP, 8-state):
-EEEEEE-SSSEEEEEE--PPPP--PPPEE--SEEEEEEEEEETTEEEE-TT-SS--S--TTEEEEEEETT--EEEEEEEEEEEEEETTEEEEEEEEE-TTEEEE-TTS-EESSEEEEEEPPPPPBTTEES-HHHHHHHHHH-TT-B-EESSPPP-TTPPPBTTBS--S---SB-

Nearest PDB structures (foldseek):
  6xja-assembly1_P  TM=7.517E-01  e=5.554E-10  Streptococcus pneumoniae R6
  7uvl-assembly1_P  TM=7.399E-01  e=2.452E-09  Gemella haemolysans
  7uvk-assembly1_A  TM=6.531E-01  e=6.638E-10  Gemella haemolysans
  6xjb-assembly1_A  TM=7.054E-01  e=3.944E-09  Streptococcus pneumoniae R6
  7jgj-assembly1_A  TM=7.022E-01  e=1.568E-07  Streptococcus pneumoniae